Protein AF-K0EYT6-F1 (afdb_monomer_lite)

pLDDT: mean 74.35, std 19.97, range [34.28, 97.38]

Organism: Nocardia brasiliensis (strain ATCC 700358 / HUJEG-1) (NCBI:txid1133849)

Structure (mmCIF, N/CA/C/O backbone):
data_AF-K0EYT6-F1
#
_entry.id   AF-K0EYT6-F1
#
loop_
_atom_site.group_PDB
_atom_site.id
_atom_site.type_symbol
_atom_site.label_atom_id
_atom_site.label_alt_id
_atom_site.label_comp_id
_atom_site.label_asym_id
_atom_site.label_entity_id
_atom_site.label_seq_id
_atom_site.pdbx_PDB_ins_code
_atom_site.Cartn_x
_atom_site.Cartn_y
_atom_site.Cartn_z
_atom_site.occupancy
_atom_site.B_iso_or_equiv
_atom_site.auth_seq_id
_atom_site.auth_comp_id
_atom_site.auth_asym_id
_ato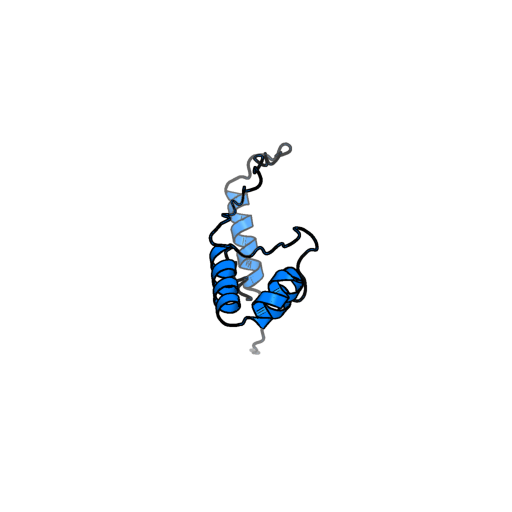m_site.auth_atom_id
_atom_site.pdbx_PDB_model_num
ATOM 1 N N . MET A 1 1 ? -7.384 -17.387 22.671 1.00 36.06 1 MET A N 1
ATOM 2 C CA . MET A 1 1 ? -7.195 -17.505 21.213 1.00 36.06 1 MET A CA 1
ATOM 3 C C . MET A 1 1 ? -6.643 -16.206 20.668 1.00 36.06 1 MET A C 1
ATOM 5 O O . MET A 1 1 ? -7.038 -15.146 21.134 1.00 36.06 1 MET A O 1
ATOM 9 N N . THR A 1 2 ? -5.718 -16.321 19.720 1.00 38.28 2 THR A N 1
ATOM 10 C CA . THR A 1 2 ? -5.216 -15.267 18.835 1.00 38.28 2 THR A CA 1
ATOM 11 C C . THR A 1 2 ? -6.348 -14.335 18.419 1.00 38.28 2 THR A C 1
ATOM 13 O O . THR A 1 2 ? -7.258 -14.740 17.698 1.00 38.28 2 THR A O 1
ATOM 16 N N . HIS A 1 3 ? -6.304 -13.081 18.871 1.00 42.31 3 HIS A N 1
ATOM 17 C CA . HIS A 1 3 ? -7.039 -12.036 18.181 1.00 42.31 3 HIS A CA 1
ATOM 18 C C . HIS A 1 3 ? -6.397 -11.949 16.801 1.00 42.31 3 HIS A C 1
ATOM 20 O O . HIS A 1 3 ? -5.293 -11.430 16.655 1.00 42.31 3 HIS A O 1
ATOM 26 N N . SER A 1 4 ? -7.059 -12.498 15.785 1.00 43.25 4 SER A N 1
ATOM 27 C CA . SER A 1 4 ? -6.894 -11.989 14.432 1.00 43.25 4 SER A CA 1
ATOM 28 C C . SER A 1 4 ? -7.354 -10.538 14.498 1.00 43.25 4 SER A C 1
ATOM 30 O O . SER A 1 4 ? -8.526 -10.249 14.278 1.00 43.25 4 SER A O 1
ATOM 32 N N . THR A 1 5 ? -6.472 -9.638 14.940 1.00 52.72 5 THR A N 1
ATOM 33 C CA . THR A 1 5 ? -6.712 -8.205 14.883 1.00 52.72 5 THR A CA 1
ATOM 34 C C . THR A 1 5 ? -6.874 -7.917 13.408 1.00 52.72 5 THR A C 1
ATOM 36 O O . THR A 1 5 ? -5.911 -7.929 12.643 1.00 52.72 5 THR A O 1
ATOM 39 N N . VAL A 1 6 ? -8.129 -7.792 12.987 1.00 50.72 6 VAL A N 1
ATOM 40 C CA . VAL A 1 6 ? -8.479 -7.329 11.657 1.00 50.72 6 VAL A CA 1
ATOM 41 C C . VAL A 1 6 ? -8.026 -5.879 11.633 1.00 50.72 6 VAL A C 1
ATOM 43 O O . VAL A 1 6 ? -8.786 -4.991 12.004 1.00 50.72 6 VAL A O 1
ATOM 46 N N . PHE A 1 7 ? -6.766 -5.641 11.274 1.00 62.25 7 PHE A N 1
ATOM 47 C CA . PHE A 1 7 ? -6.306 -4.296 10.983 1.00 62.25 7 PHE A CA 1
ATOM 48 C C . PHE A 1 7 ? -7.138 -3.814 9.805 1.00 62.25 7 PHE A C 1
ATOM 50 O O . PHE A 1 7 ? -7.059 -4.361 8.699 1.00 62.25 7 PHE A O 1
ATOM 57 N N . ASN A 1 8 ? -8.005 -2.836 10.053 1.00 80.69 8 ASN A N 1
ATOM 58 C CA . ASN A 1 8 ? -8.678 -2.181 8.950 1.00 80.69 8 ASN A CA 1
ATOM 59 C C . ASN A 1 8 ? -7.627 -1.392 8.147 1.00 80.69 8 ASN A C 1
ATOM 61 O O . ASN A 1 8 ? -6.572 -1.012 8.661 1.00 80.69 8 ASN A O 1
ATOM 65 N N . ARG A 1 9 ? -7.895 -1.176 6.853 1.00 83.12 9 ARG A N 1
ATOM 66 C CA . ARG A 1 9 ? -6.967 -0.461 5.961 1.00 83.12 9 ARG A CA 1
ATOM 67 C C . ARG A 1 9 ? -6.537 0.890 6.553 1.00 83.12 9 ARG A C 1
ATOM 69 O O . ARG A 1 9 ? -5.365 1.230 6.466 1.00 83.12 9 ARG A O 1
ATOM 76 N N . THR A 1 10 ? -7.469 1.616 7.167 1.00 88.56 10 THR A N 1
ATOM 77 C CA . THR A 1 10 ? -7.244 2.954 7.724 1.00 88.56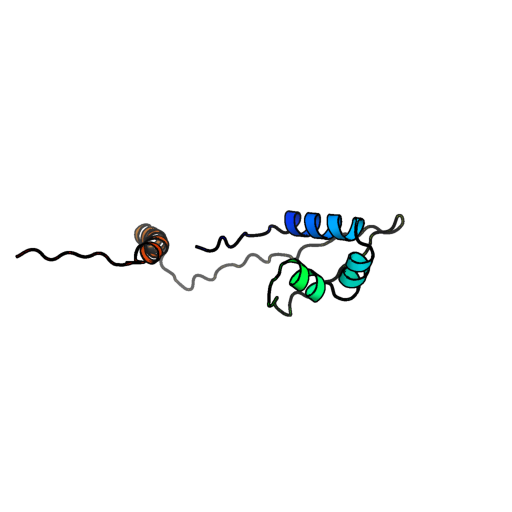 10 THR A CA 1
ATOM 78 C C . THR A 1 10 ? -6.195 2.959 8.838 1.00 88.56 10 THR A C 1
ATOM 80 O O . THR A 1 10 ? -5.273 3.766 8.802 1.00 88.56 10 THR A O 1
ATOM 83 N N . GLU A 1 11 ? -6.298 2.051 9.809 1.00 86.88 11 GLU A N 1
ATOM 84 C CA . GLU A 1 11 ? -5.354 1.933 10.931 1.00 86.88 11 GLU A CA 1
ATOM 85 C C . GLU A 1 11 ? -3.948 1.552 10.460 1.00 86.88 11 GLU A C 1
ATOM 87 O O . GLU A 1 11 ? -2.950 2.094 10.950 1.00 86.88 11 GLU A O 1
ATOM 92 N N . LEU A 1 12 ? -3.869 0.640 9.484 1.00 85.88 12 LEU A N 1
ATOM 93 C CA . LEU A 1 12 ? -2.604 0.245 8.872 1.00 85.88 12 LEU A CA 1
ATOM 94 C C . LEU A 1 12 ? -1.947 1.438 8.165 1.00 85.88 12 LEU A C 1
ATOM 96 O O . LEU A 1 12 ? -0.781 1.735 8.417 1.00 85.88 12 LEU A O 1
ATOM 100 N N . GLU A 1 13 ? -2.697 2.143 7.314 1.00 90.44 13 GLU A N 1
ATOM 101 C CA . GLU A 1 13 ? -2.204 3.316 6.584 1.00 90.44 13 GLU A CA 1
ATOM 102 C C . GLU A 1 13 ? -1.719 4.408 7.544 1.00 90.44 13 GLU A C 1
ATOM 104 O O . GLU A 1 13 ? -0.600 4.896 7.399 1.00 90.44 13 GLU A O 1
ATOM 109 N N . GLN A 1 14 ? -2.507 4.744 8.568 1.00 92.06 14 GLN A N 1
ATOM 110 C CA . GLN A 1 14 ? -2.142 5.762 9.558 1.00 92.06 14 GLN A CA 1
ATOM 111 C C . GLN A 1 14 ? -0.835 5.431 10.280 1.00 92.06 14 GLN A C 1
ATOM 113 O O . GLN A 1 14 ? 0.027 6.299 10.427 1.00 92.06 14 GLN A O 1
ATOM 118 N N . THR A 1 15 ? -0.672 4.178 10.707 1.00 90.06 15 THR A N 1
ATOM 119 C CA . THR A 1 15 ? 0.522 3.733 11.435 1.00 90.06 15 THR A CA 1
ATOM 120 C C . THR A 1 15 ? 1.769 3.810 10.555 1.00 90.06 15 THR A C 1
ATOM 122 O O . THR A 1 15 ? 2.787 4.379 10.960 1.00 90.06 15 THR A O 1
ATOM 125 N N . ILE A 1 16 ? 1.678 3.298 9.325 1.00 92.81 16 ILE A N 1
ATOM 126 C CA . ILE A 1 16 ? 2.789 3.291 8.368 1.00 92.81 16 ILE A CA 1
ATOM 127 C C . ILE A 1 16 ? 3.168 4.719 7.948 1.00 92.81 16 ILE A C 1
ATOM 129 O O . ILE A 1 16 ? 4.354 5.055 7.931 1.00 92.81 16 ILE A O 1
ATOM 133 N N . ILE A 1 17 ? 2.185 5.585 7.673 1.00 94.62 17 ILE A N 1
ATOM 134 C CA . ILE A 1 17 ? 2.423 6.988 7.300 1.00 94.62 17 ILE A CA 1
ATOM 135 C C . ILE A 1 17 ? 3.072 7.754 8.456 1.00 94.62 17 ILE A C 1
ATOM 137 O O . ILE A 1 17 ? 4.083 8.425 8.251 1.00 94.62 17 ILE A O 1
ATOM 141 N N . ALA A 1 18 ? 2.544 7.631 9.678 1.00 94.38 18 ALA A N 1
ATOM 142 C CA . ALA A 1 18 ? 3.090 8.327 10.843 1.00 94.38 18 ALA A CA 1
ATOM 143 C C . ALA A 1 18 ? 4.555 7.949 11.110 1.00 94.38 18 ALA A C 1
ATOM 145 O O . ALA A 1 18 ? 5.353 8.799 11.512 1.00 94.38 18 ALA A O 1
ATOM 146 N N . ARG A 1 19 ? 4.929 6.686 10.864 1.00 94.38 19 ARG A N 1
ATOM 147 C CA . ARG A 1 19 ? 6.323 6.246 10.947 1.00 94.38 19 ARG A CA 1
ATOM 148 C C . ARG A 1 19 ? 7.171 6.814 9.810 1.00 94.38 19 ARG A C 1
ATOM 150 O O . ARG A 1 19 ? 8.217 7.392 10.089 1.00 94.38 19 ARG A O 1
ATOM 157 N N . ALA A 1 20 ? 6.716 6.719 8.561 1.00 96.12 20 ALA A N 1
ATOM 158 C CA . ALA A 1 20 ? 7.435 7.250 7.399 1.00 96.12 20 ALA A CA 1
ATOM 159 C C . ALA A 1 20 ? 7.677 8.769 7.468 1.00 96.12 20 ALA A C 1
ATOM 161 O O . ALA A 1 20 ? 8.667 9.262 6.934 1.00 96.12 20 ALA A O 1
ATOM 162 N N . GLN A 1 21 ? 6.815 9.517 8.160 1.00 95.25 21 GLN A N 1
ATOM 163 C CA . GLN A 1 21 ? 7.019 10.946 8.413 1.00 95.25 21 GLN A CA 1
ATOM 164 C C . GLN A 1 21 ? 8.125 11.240 9.440 1.00 95.25 21 GLN A C 1
ATOM 166 O O . GLN A 1 21 ? 8.731 12.307 9.389 1.00 95.25 21 GLN A O 1
ATOM 171 N N . ARG A 1 22 ? 8.382 10.327 10.384 1.00 96.81 22 ARG A N 1
ATOM 172 C CA . ARG A 1 22 ? 9.375 10.502 11.463 1.00 96.81 22 ARG A CA 1
ATOM 173 C C . ARG A 1 22 ? 10.722 9.856 11.146 1.00 96.81 22 ARG A C 1
ATOM 175 O O . ARG A 1 22 ? 11.737 10.286 11.682 1.00 96.81 22 ARG A O 1
ATOM 182 N N . ASP A 1 23 ? 10.719 8.825 10.308 1.00 97.12 23 ASP A N 1
ATOM 183 C CA . ASP A 1 23 ? 11.883 8.017 9.952 1.00 97.12 23 ASP A CA 1
ATOM 184 C C . ASP A 1 23 ? 12.066 8.012 8.426 1.00 97.12 23 ASP A C 1
ATOM 186 O O . ASP A 1 23 ? 11.404 7.279 7.684 1.00 97.12 23 ASP A O 1
ATOM 190 N N . THR A 1 24 ? 12.987 8.857 7.957 1.00 96.81 24 THR A N 1
ATOM 191 C CA . THR A 1 24 ? 13.309 9.004 6.532 1.00 96.81 24 THR A CA 1
ATOM 192 C C . THR A 1 24 ? 13.886 7.723 5.931 1.00 96.81 24 THR A C 1
ATOM 194 O O . THR A 1 24 ? 13.606 7.424 4.770 1.00 96.81 24 THR A O 1
ATOM 197 N N . GLU A 1 25 ? 14.657 6.940 6.690 1.00 97.06 25 GLU A N 1
ATOM 198 C CA . GLU A 1 25 ? 15.212 5.680 6.187 1.00 97.06 25 GLU A CA 1
ATOM 199 C C . GLU A 1 25 ? 14.113 4.632 6.017 1.00 97.06 25 GLU A C 1
ATOM 201 O O . GLU A 1 25 ? 14.079 3.911 5.018 1.00 97.06 25 GLU A O 1
ATOM 206 N N . PHE A 1 26 ? 13.175 4.569 6.965 1.00 97.06 26 PHE A N 1
ATOM 207 C CA . PHE A 1 26 ? 11.977 3.751 6.819 1.00 97.06 26 PHE A CA 1
ATOM 208 C C . PHE A 1 26 ? 11.160 4.183 5.603 1.00 97.06 26 PHE A C 1
ATOM 210 O O . PHE A 1 26 ? 10.764 3.320 4.827 1.00 97.06 26 PHE A O 1
ATOM 217 N N . LYS A 1 27 ? 10.964 5.490 5.378 1.00 97.12 27 LYS A N 1
ATOM 218 C CA . LYS A 1 27 ? 10.275 5.998 4.181 1.00 97.12 27 LYS A CA 1
ATOM 219 C C . LYS A 1 27 ? 10.951 5.536 2.887 1.00 97.12 27 LYS A C 1
ATOM 221 O O . LYS A 1 27 ? 10.274 5.054 1.983 1.00 97.12 27 LYS A O 1
ATOM 226 N N . GLN A 1 28 ? 12.277 5.637 2.806 1.00 97.38 28 GLN A N 1
ATOM 227 C CA . GLN A 1 28 ? 13.038 5.188 1.636 1.00 97.38 28 GLN A CA 1
ATOM 228 C C . GLN A 1 28 ? 12.891 3.679 1.400 1.00 97.38 28 GLN A C 1
ATOM 230 O O . GLN A 1 28 ? 12.623 3.266 0.271 1.00 97.38 28 GLN A O 1
ATOM 235 N N . ARG A 1 29 ? 13.000 2.857 2.456 1.00 96.81 29 ARG A N 1
ATOM 236 C CA . ARG A 1 29 ? 12.770 1.404 2.364 1.00 96.81 29 ARG A CA 1
ATOM 237 C C . ARG A 1 29 ? 11.338 1.079 1.950 1.00 96.81 29 ARG A C 1
ATOM 239 O O . ARG A 1 29 ? 11.144 0.249 1.071 1.00 96.81 29 ARG A O 1
ATOM 246 N N . LEU A 1 30 ? 10.356 1.779 2.515 1.00 96.81 30 LEU A N 1
ATOM 247 C CA . LEU A 1 30 ? 8.939 1.594 2.215 1.00 96.81 30 LEU A CA 1
ATOM 248 C C . LEU A 1 30 ? 8.612 1.906 0.749 1.00 96.81 30 LEU A C 1
ATOM 250 O O . LEU A 1 30 ? 7.787 1.223 0.156 1.00 96.81 30 LEU A O 1
ATOM 254 N N . ILE A 1 31 ? 9.248 2.918 0.156 1.00 96.75 31 ILE A N 1
ATOM 255 C CA . ILE A 1 31 ? 9.078 3.240 -1.268 1.00 96.75 31 ILE A CA 1
ATOM 256 C C . ILE A 1 31 ? 9.764 2.189 -2.156 1.00 96.75 31 ILE A C 1
ATOM 258 O O . ILE A 1 31 ? 9.207 1.809 -3.186 1.00 96.75 31 ILE A O 1
ATOM 262 N N . ALA A 1 32 ? 10.953 1.717 -1.768 1.00 96.31 32 ALA A N 1
ATOM 263 C CA . ALA A 1 32 ? 11.737 0.758 -2.549 1.00 96.31 32 ALA A CA 1
ATOM 264 C C . ALA A 1 32 ? 11.166 -0.673 -2.514 1.00 96.31 32 ALA A C 1
ATOM 266 O O . ALA A 1 32 ? 11.102 -1.336 -3.547 1.00 96.31 32 ALA A O 1
ATOM 267 N N . ASP A 1 33 ? 10.742 -1.133 -1.337 1.00 94.75 33 ASP A N 1
ATOM 268 C CA . ASP A 1 33 ? 10.133 -2.442 -1.100 1.00 94.75 33 ASP A CA 1
ATOM 269 C C . ASP A 1 33 ? 8.962 -2.307 -0.108 1.00 94.75 33 ASP A C 1
ATOM 271 O O . ASP A 1 33 ? 9.123 -2.528 1.101 1.00 94.75 33 ASP A O 1
ATOM 275 N N . PRO A 1 34 ? 7.766 -1.928 -0.598 1.00 94.38 34 PRO A N 1
ATOM 276 C CA . PRO A 1 34 ? 6.598 -1.736 0.251 1.00 94.38 34 PRO A CA 1
ATOM 277 C C . PRO A 1 34 ? 6.217 -2.982 1.047 1.00 94.38 34 PRO A C 1
ATOM 279 O O . PRO A 1 34 ? 5.923 -2.900 2.238 1.00 94.38 34 PRO A O 1
ATOM 282 N N . GLN A 1 35 ? 6.216 -4.141 0.387 1.00 90.75 35 GLN A N 1
ATOM 283 C CA . GLN A 1 35 ? 5.734 -5.382 0.978 1.00 90.75 35 GLN A CA 1
ATOM 284 C C . GLN A 1 35 ? 6.723 -5.908 2.017 1.00 90.75 35 GLN A C 1
ATOM 286 O O . GLN A 1 35 ? 6.310 -6.180 3.142 1.00 90.75 35 GLN A O 1
ATOM 291 N N . GLY A 1 36 ? 8.016 -5.997 1.689 1.00 92.56 36 GLY A N 1
ATOM 292 C CA . GLY A 1 36 ? 9.029 -6.442 2.647 1.00 92.56 36 GLY A CA 1
ATOM 293 C C . GLY A 1 36 ? 9.160 -5.493 3.836 1.00 92.56 36 GLY A C 1
ATOM 294 O O . GLY A 1 36 ? 9.277 -5.942 4.976 1.00 92.56 36 GLY A O 1
ATOM 295 N N . THR A 1 37 ? 9.041 -4.180 3.614 1.00 93.56 37 THR A N 1
ATOM 296 C CA . THR A 1 37 ? 9.067 -3.200 4.709 1.00 93.56 37 THR A CA 1
ATOM 297 C C . THR A 1 37 ? 7.879 -3.372 5.657 1.00 93.56 37 THR A C 1
ATOM 299 O O . THR A 1 37 ? 8.075 -3.390 6.870 1.00 93.56 37 THR A O 1
ATOM 302 N N . VAL A 1 38 ? 6.661 -3.554 5.135 1.00 90.00 38 VAL A N 1
ATOM 303 C CA . VAL A 1 38 ? 5.461 -3.770 5.964 1.00 90.00 38 VAL A CA 1
ATOM 304 C C . VAL A 1 38 ? 5.499 -5.123 6.684 1.00 90.00 38 VAL A C 1
ATOM 306 O O . VAL A 1 38 ? 5.110 -5.197 7.847 1.00 90.00 38 VAL A O 1
ATOM 309 N N . LEU A 1 39 ? 5.996 -6.184 6.040 1.00 89.56 39 LEU A N 1
ATOM 310 C CA . LEU A 1 39 ? 6.185 -7.496 6.676 1.00 89.56 39 LEU A CA 1
ATOM 311 C C . LEU A 1 39 ? 7.113 -7.409 7.889 1.00 89.56 39 LEU A C 1
ATOM 313 O O . LEU A 1 39 ? 6.753 -7.871 8.973 1.00 89.56 39 LEU A O 1
ATOM 317 N N . ASN A 1 40 ? 8.272 -6.766 7.711 1.00 88.81 40 ASN A N 1
ATOM 318 C CA . ASN A 1 40 ? 9.236 -6.534 8.785 1.00 88.81 40 ASN A CA 1
ATOM 319 C C . ASN A 1 40 ? 8.633 -5.690 9.915 1.00 88.81 40 ASN A C 1
ATOM 321 O O . ASN A 1 40 ? 8.880 -5.972 11.083 1.00 88.81 40 ASN A O 1
ATOM 325 N N . GLU A 1 41 ? 7.825 -4.685 9.570 1.00 84.19 41 GLU A N 1
ATOM 326 C CA . GLU A 1 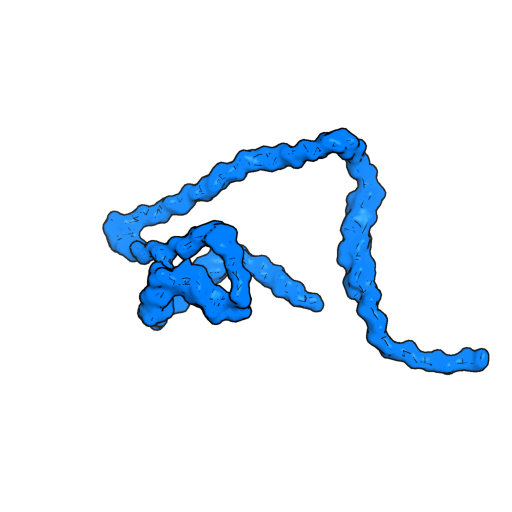41 ? 7.181 -3.801 10.542 1.00 84.19 41 GLU A CA 1
ATOM 327 C C . GLU A 1 41 ? 6.137 -4.515 11.400 1.00 84.19 41 GLU A C 1
ATOM 329 O O . GLU A 1 41 ? 6.089 -4.338 12.615 1.00 84.19 41 GLU A O 1
ATOM 334 N N . LEU A 1 42 ? 5.291 -5.326 10.766 1.00 82.56 42 LEU A N 1
ATOM 335 C CA . LEU A 1 42 ? 4.203 -6.028 11.440 1.00 82.56 42 LEU A CA 1
ATOM 336 C C . LEU A 1 42 ? 4.657 -7.345 12.087 1.00 82.56 42 LEU A C 1
ATOM 338 O O . LEU A 1 42 ? 3.861 -7.992 12.766 1.00 82.56 42 LEU A O 1
ATOM 342 N N . GLY A 1 43 ? 5.903 -7.776 11.858 1.00 82.19 43 GLY A N 1
ATOM 343 C CA . GLY A 1 43 ? 6.398 -9.086 12.290 1.00 82.19 43 GLY A CA 1
ATOM 344 C C . GLY A 1 43 ? 5.657 -10.254 11.627 1.00 82.19 43 GLY A C 1
ATOM 345 O O . GLY A 1 43 ? 5.551 -11.334 12.209 1.00 82.19 43 GLY A O 1
ATOM 346 N N . ILE A 1 44 ? 5.103 -10.039 10.430 1.00 81.44 44 ILE A N 1
ATOM 347 C CA . ILE A 1 44 ? 4.359 -11.054 9.678 1.00 81.44 44 ILE A CA 1
ATOM 348 C C . ILE A 1 44 ? 5.339 -11.787 8.760 1.00 81.44 44 ILE A C 1
ATOM 350 O O . ILE A 1 44 ? 6.136 -11.162 8.068 1.00 81.44 44 ILE A O 1
ATOM 354 N N . ALA A 1 45 ? 5.273 -13.119 8.737 1.00 79.12 45 ALA A N 1
ATOM 355 C CA . ALA A 1 45 ? 6.225 -13.939 7.986 1.00 79.12 45 ALA A CA 1
ATOM 356 C C . ALA A 1 45 ? 5.994 -13.916 6.466 1.00 79.12 45 ALA A C 1
ATOM 358 O O . ALA A 1 45 ? 6.947 -13.990 5.696 1.00 79.12 45 ALA A O 1
ATOM 359 N N . GLN A 1 46 ? 4.736 -13.846 6.024 1.00 79.25 46 GLN A N 1
ATOM 360 C CA . GLN A 1 46 ? 4.400 -13.902 4.606 1.00 79.25 46 GLN A CA 1
ATOM 361 C C . GLN A 1 46 ? 3.106 -13.143 4.311 1.00 79.25 46 GLN A C 1
ATOM 363 O O . GLN A 1 46 ? 2.112 -13.263 5.026 1.00 79.25 46 GLN A O 1
ATOM 368 N N . LEU A 1 47 ? 3.125 -12.391 3.216 1.00 77.06 47 LEU A N 1
ATOM 369 C CA . LEU A 1 47 ? 1.951 -11.843 2.548 1.00 77.06 47 LEU A CA 1
ATOM 370 C C . LEU A 1 47 ? 1.869 -12.509 1.171 1.00 77.06 47 LEU A C 1
ATOM 372 O O . LEU A 1 47 ? 2.910 -12.877 0.624 1.00 77.06 47 LEU A O 1
ATOM 376 N N . PRO A 1 48 ? 0.668 -12.687 0.604 1.00 78.62 48 PRO A N 1
ATOM 377 C CA . PRO A 1 48 ? 0.544 -13.228 -0.741 1.00 78.62 48 PRO A CA 1
ATOM 378 C C . PRO A 1 48 ? 1.261 -12.322 -1.756 1.00 78.62 48 PRO A C 1
ATOM 380 O O . PRO A 1 48 ? 1.249 -11.100 -1.615 1.00 78.62 48 PRO A O 1
ATOM 383 N N . ASP A 1 49 ? 1.835 -12.911 -2.809 1.00 79.19 49 ASP A N 1
ATOM 384 C CA . ASP A 1 49 ? 2.513 -12.167 -3.893 1.00 79.19 49 ASP A CA 1
ATOM 385 C C . ASP A 1 49 ? 1.555 -11.240 -4.672 1.00 79.19 49 ASP A C 1
ATOM 387 O O . ASP A 1 49 ? 1.967 -10.340 -5.408 1.00 79.19 49 ASP A O 1
ATOM 391 N N . SER A 1 50 ? 0.247 -11.469 -4.521 1.00 77.31 50 SER A N 1
ATOM 392 C CA . SER A 1 50 ? -0.831 -10.653 -5.067 1.00 77.31 50 SER A CA 1
ATOM 393 C C . SER A 1 50 ? -1.850 -10.326 -3.965 1.00 77.31 50 SER A C 1
ATOM 395 O O . SER A 1 50 ? -2.252 -11.235 -3.236 1.00 77.31 50 SER A O 1
ATOM 397 N N . PRO A 1 51 ? -2.324 -9.070 -3.845 1.00 80.94 51 PRO A N 1
ATOM 398 C CA . PRO A 1 51 ? -2.037 -7.931 -4.720 1.00 80.94 51 PRO A CA 1
ATOM 399 C C . PRO A 1 51 ? -0.617 -7.383 -4.532 1.00 80.94 51 PRO A C 1
ATOM 401 O O . PRO A 1 51 ? -0.092 -7.388 -3.426 1.00 80.94 51 PRO A O 1
ATOM 404 N N . ARG A 1 52 ? -0.017 -6.856 -5.610 1.00 85.75 52 ARG A N 1
ATOM 405 C CA . ARG A 1 52 ? 1.255 -6.119 -5.523 1.00 85.75 52 ARG A CA 1
ATOM 406 C C . ARG A 1 52 ? 1.058 -4.803 -4.781 1.00 85.75 52 ARG A C 1
ATOM 408 O O . ARG A 1 52 ? 0.091 -4.083 -5.034 1.00 85.75 52 ARG A O 1
ATOM 415 N N . TRP A 1 53 ? 2.016 -4.471 -3.927 1.00 89.31 53 TRP A N 1
ATOM 416 C CA . TRP A 1 53 ? 2.001 -3.257 -3.121 1.00 89.31 53 TRP A CA 1
ATOM 417 C C . TRP A 1 53 ? 2.787 -2.158 -3.831 1.00 89.31 53 TRP A C 1
ATOM 419 O O . TRP A 1 53 ? 3.873 -2.397 -4.355 1.00 89.31 53 TRP A O 1
ATOM 429 N N . ARG A 1 54 ? 2.236 -0.945 -3.859 1.00 92.38 54 ARG A N 1
ATOM 430 C CA . ARG A 1 54 ? 2.905 0.238 -4.402 1.00 92.38 54 ARG A CA 1
ATOM 431 C C . ARG A 1 54 ? 2.687 1.401 -3.453 1.00 92.38 54 ARG A C 1
ATOM 433 O O . ARG A 1 54 ? 1.555 1.665 -3.061 1.00 92.38 54 ARG A O 1
ATOM 440 N N . VAL A 1 55 ? 3.772 2.091 -3.131 1.00 95.00 55 VAL A N 1
ATOM 441 C CA . VAL A 1 55 ? 3.772 3.305 -2.316 1.00 95.00 55 VAL A CA 1
ATOM 442 C C . VAL A 1 55 ? 4.214 4.456 -3.206 1.00 95.00 55 VAL A C 1
ATOM 444 O O . VAL A 1 55 ? 5.134 4.313 -4.010 1.00 95.00 55 VAL A O 1
ATOM 447 N N . VAL A 1 56 ? 3.508 5.574 -3.105 1.00 94.62 56 VAL A N 1
ATOM 448 C CA . VAL A 1 56 ? 3.825 6.821 -3.800 1.00 94.62 56 VAL A CA 1
ATOM 449 C C . VAL A 1 56 ? 3.867 7.935 -2.766 1.00 94.62 56 VAL A C 1
ATOM 451 O O . VAL A 1 56 ? 3.070 7.937 -1.831 1.00 94.62 56 VAL A O 1
ATOM 454 N N . GLU A 1 57 ? 4.816 8.850 -2.920 1.00 94.12 57 GLU A N 1
ATOM 455 C CA . GLU A 1 57 ? 4.873 10.069 -2.120 1.00 94.12 57 GLU A CA 1
ATOM 456 C C . GLU A 1 57 ? 4.084 11.161 -2.846 1.00 94.12 57 GLU A C 1
ATOM 458 O O . GLU A 1 57 ? 4.250 11.371 -4.052 1.00 94.12 57 GLU A O 1
ATOM 463 N N . GLU A 1 58 ? 3.181 11.805 -2.114 1.00 93.31 58 GLU A N 1
ATOM 464 C CA . GLU A 1 58 ? 2.436 12.964 -2.593 1.00 93.31 58 GLU A CA 1
ATOM 465 C C . GLU A 1 58 ? 3.337 14.203 -2.572 1.00 93.31 58 GLU A C 1
ATOM 467 O O . GLU A 1 58 ? 4.117 14.391 -1.637 1.00 93.31 58 GLU A O 1
ATOM 472 N N . SER A 1 59 ? 3.240 15.037 -3.606 1.00 92.88 59 SER A N 1
ATOM 473 C CA . SER A 1 59 ? 3.913 16.337 -3.682 1.00 92.88 59 SER A CA 1
ATOM 474 C C . SER A 1 59 ? 2.876 17.457 -3.731 1.00 92.88 59 SER A C 1
ATOM 476 O O . SER A 1 59 ? 1.699 17.206 -3.972 1.00 92.88 59 SER A O 1
ATOM 478 N N . GLU A 1 60 ? 3.309 18.710 -3.575 1.00 95.81 60 GLU A N 1
ATOM 479 C CA . GLU A 1 60 ? 2.419 19.882 -3.674 1.00 95.81 60 GLU A CA 1
ATOM 480 C C . GLU A 1 60 ? 1.741 20.027 -5.052 1.00 95.81 60 GLU A C 1
ATOM 482 O O . GLU A 1 60 ? 0.773 20.770 -5.199 1.00 95.81 60 GLU A O 1
ATOM 487 N N . GLU A 1 61 ? 2.234 19.314 -6.065 1.00 96.06 61 GLU A N 1
ATOM 488 C CA . GLU A 1 61 ? 1.788 19.428 -7.454 1.00 96.06 61 GLU A CA 1
ATOM 489 C C . GLU A 1 61 ? 0.871 18.278 -7.898 1.00 96.06 61 GLU A C 1
ATOM 491 O O . GLU A 1 61 ? 0.165 18.408 -8.900 1.00 96.06 61 GLU A O 1
ATOM 496 N N . VAL A 1 62 ? 0.890 17.136 -7.199 1.00 95.31 62 VAL A N 1
ATOM 497 C CA . VAL A 1 62 ? 0.259 15.896 -7.675 1.00 95.31 62 VAL A CA 1
ATOM 498 C C . VAL A 1 62 ? -0.580 15.252 -6.581 1.00 95.31 62 VAL A C 1
ATOM 500 O O . VAL A 1 62 ? -0.049 14.794 -5.578 1.00 95.31 62 VAL A O 1
ATOM 503 N N . LEU A 1 63 ? -1.882 15.121 -6.846 1.00 95.19 63 LEU A N 1
ATOM 504 C CA . LEU A 1 63 ? -2.829 14.373 -6.018 1.00 95.19 63 LEU A CA 1
ATOM 505 C C . LEU A 1 63 ? -3.091 12.982 -6.607 1.00 95.19 63 LEU A C 1
ATOM 507 O O . LEU A 1 63 ? -3.266 12.831 -7.820 1.00 95.19 63 LEU A O 1
ATOM 511 N N . TYR A 1 64 ? -3.198 11.968 -5.746 1.00 94.25 64 TYR A N 1
ATOM 512 C CA . TYR A 1 64 ? -3.491 10.592 -6.153 1.00 94.25 64 TYR A CA 1
ATOM 513 C C . TYR A 1 64 ? -4.912 10.176 -5.765 1.00 94.25 64 TYR A C 1
ATOM 515 O O . TYR A 1 64 ? -5.315 10.265 -4.609 1.00 94.25 64 TYR A O 1
ATOM 523 N N . LEU A 1 65 ? -5.665 9.644 -6.730 1.00 93.31 65 LEU A N 1
ATOM 524 C CA . LEU A 1 65 ? -6.969 9.027 -6.489 1.00 93.31 65 LEU A CA 1
ATOM 525 C C . LEU A 1 65 ? -6.855 7.505 -6.596 1.00 93.31 65 LEU A C 1
ATOM 527 O O . LEU A 1 65 ? -6.454 6.973 -7.632 1.00 93.31 65 LEU A O 1
ATOM 531 N N . VAL A 1 66 ? -7.250 6.792 -5.539 1.00 92.25 66 VAL A N 1
ATOM 532 C CA . VAL A 1 66 ? -7.359 5.328 -5.551 1.00 92.25 66 VAL A CA 1
ATOM 533 C C . VAL A 1 66 ? -8.775 4.948 -5.963 1.00 92.25 66 VAL A C 1
ATOM 535 O O . VAL A 1 66 ? -9.720 5.139 -5.203 1.00 92.25 66 VAL A O 1
ATOM 538 N N . LEU A 1 67 ? -8.923 4.384 -7.161 1.00 91.75 67 LEU A N 1
ATOM 539 C CA . LEU A 1 67 ? -10.196 3.839 -7.629 1.00 91.75 67 LEU A CA 1
ATOM 540 C C . LEU A 1 67 ? -10.340 2.386 -7.146 1.00 91.75 67 LEU A C 1
ATOM 542 O O . LEU A 1 67 ? -9.538 1.538 -7.548 1.00 91.75 67 LEU A O 1
ATOM 546 N N . PRO A 1 68 ? -11.328 2.063 -6.290 1.00 88.00 68 PRO A N 1
ATOM 547 C CA . PRO A 1 68 ? -11.544 0.693 -5.845 1.00 88.00 68 PRO A CA 1
ATOM 548 C C . PRO A 1 68 ? -11.921 -0.220 -7.013 1.00 88.00 68 PRO A C 1
ATOM 550 O O . PRO A 1 68 ? -12.586 0.207 -7.960 1.00 88.00 68 PRO A O 1
ATOM 553 N N . LEU A 1 69 ? -11.566 -1.504 -6.909 1.00 84.25 69 LEU A N 1
ATOM 554 C CA . LEU A 1 69 ? -12.100 -2.516 -7.816 1.00 84.25 69 LEU A CA 1
ATOM 555 C C . LEU A 1 69 ? -13.628 -2.470 -7.770 1.00 84.25 69 LEU A C 1
ATOM 557 O O . LEU A 1 69 ? -14.229 -2.395 -6.690 1.00 84.25 69 LEU A O 1
ATOM 561 N N . ARG A 1 70 ? -14.262 -2.551 -8.943 1.00 85.44 70 ARG A N 1
ATOM 562 C CA . ARG A 1 70 ? -15.687 -2.856 -8.983 1.00 85.44 70 ARG A CA 1
ATOM 563 C C . ARG A 1 70 ? -15.851 -4.215 -8.324 1.00 85.44 70 ARG A C 1
ATOM 565 O O . ARG A 1 70 ? -15.231 -5.186 -8.730 1.00 85.44 70 ARG A O 1
ATOM 572 N N . ARG A 1 71 ? -16.653 -4.270 -7.266 1.00 76.38 71 ARG A N 1
ATOM 573 C CA . ARG A 1 71 ? -17.170 -5.549 -6.799 1.00 76.38 71 ARG A CA 1
ATOM 574 C C . ARG A 1 71 ? -18.288 -5.883 -7.770 1.00 76.38 71 ARG A C 1
ATOM 576 O O . ARG A 1 71 ? -19.406 -5.404 -7.577 1.00 76.38 71 ARG A O 1
ATOM 583 N N . GLU A 1 72 ? -18.017 -6.627 -8.841 1.00 75.50 72 GLU A N 1
ATOM 584 C CA . GLU A 1 72 ? -19.118 -7.339 -9.481 1.00 75.50 72 GLU A CA 1
ATOM 585 C C . GLU A 1 72 ? -19.780 -8.143 -8.362 1.00 75.50 72 GLU A C 1
ATOM 587 O O . GLU A 1 72 ? -19.102 -8.861 -7.624 1.00 75.50 72 GLU A O 1
ATOM 592 N N . ARG A 1 73 ? -21.080 -7.924 -8.134 1.00 61.00 73 ARG A N 1
ATOM 593 C CA . ARG A 1 73 ? -21.820 -8.675 -7.120 1.00 61.00 73 ARG A CA 1
ATOM 594 C C . ARG A 1 73 ? -21.515 -10.152 -7.346 1.00 61.00 73 ARG A C 1
ATOM 596 O O . ARG A 1 73 ? -21.928 -10.688 -8.373 1.00 61.00 73 ARG A O 1
ATOM 603 N N . ILE A 1 74 ? -20.827 -10.792 -6.401 1.00 63.81 74 ILE A N 1
ATOM 604 C CA . ILE A 1 74 ? -20.771 -12.248 -6.356 1.00 63.81 74 ILE A CA 1
ATOM 605 C C . ILE A 1 74 ? -22.219 -12.669 -6.142 1.00 63.81 74 ILE A C 1
ATOM 607 O O . ILE A 1 74 ? -22.759 -12.574 -5.041 1.00 63.81 74 ILE A O 1
ATOM 611 N N . GLN A 1 75 ? -22.888 -13.051 -7.224 1.00 55.88 75 GLN A N 1
ATOM 612 C CA . GLN A 1 75 ? -24.047 -13.906 -7.103 1.00 55.88 75 GLN A CA 1
ATOM 613 C C . GLN A 1 75 ? -23.456 -15.235 -6.675 1.00 55.88 75 GLN A C 1
ATOM 615 O O . GLN A 1 75 ? -22.812 -15.916 -7.472 1.00 55.88 75 GLN A O 1
ATOM 620 N N . VAL A 1 76 ? -23.580 -15.555 -5.389 1.00 63.41 76 VAL A N 1
ATOM 621 C CA . VAL A 1 76 ? -23.376 -16.931 -4.960 1.00 63.41 76 VAL A CA 1
ATOM 622 C C . VAL A 1 76 ? -24.397 -17.725 -5.758 1.00 63.41 76 VAL A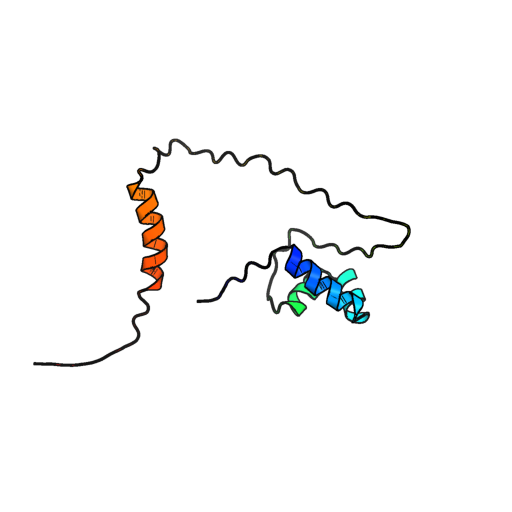 C 1
ATOM 624 O O . VAL A 1 76 ? -25.600 -17.571 -5.550 1.00 63.41 76 VAL A O 1
ATOM 627 N N . ILE A 1 77 ? -23.926 -18.496 -6.737 1.00 53.00 77 ILE A N 1
ATOM 628 C CA . ILE A 1 77 ? -24.775 -19.483 -7.384 1.00 53.00 77 ILE A CA 1
ATOM 629 C C . ILE A 1 77 ? -25.023 -20.529 -6.305 1.00 53.00 77 ILE A C 1
ATOM 631 O O . ILE A 1 77 ? -24.191 -21.398 -6.052 1.00 53.00 77 ILE A O 1
ATOM 635 N N . VAL A 1 78 ? -26.152 -20.402 -5.618 1.00 64.31 78 VAL A N 1
ATOM 636 C CA . VAL A 1 78 ? -26.725 -21.515 -4.877 1.00 64.31 78 VAL A CA 1
ATOM 637 C C . VAL A 1 78 ? -27.210 -22.501 -5.930 1.00 64.31 78 VAL A C 1
ATOM 639 O O . VAL A 1 78 ? -28.285 -22.341 -6.499 1.00 64.31 78 VAL A O 1
ATOM 642 N N . ASN A 1 79 ? -26.374 -23.485 -6.264 1.00 59.94 79 ASN A N 1
ATOM 643 C CA . ASN A 1 79 ? -26.802 -24.627 -7.065 1.00 59.94 79 ASN A CA 1
ATOM 644 C C . ASN A 1 79 ? -27.832 -25.391 -6.237 1.00 59.94 79 ASN A C 1
ATOM 646 O O . ASN A 1 79 ? -27.443 -26.211 -5.415 1.00 59.94 79 ASN A O 1
ATOM 650 N N . ASN A 1 80 ? -29.112 -25.053 -6.408 1.00 57.56 80 ASN A N 1
ATOM 651 C CA . ASN A 1 80 ? -30.262 -25.682 -5.758 1.0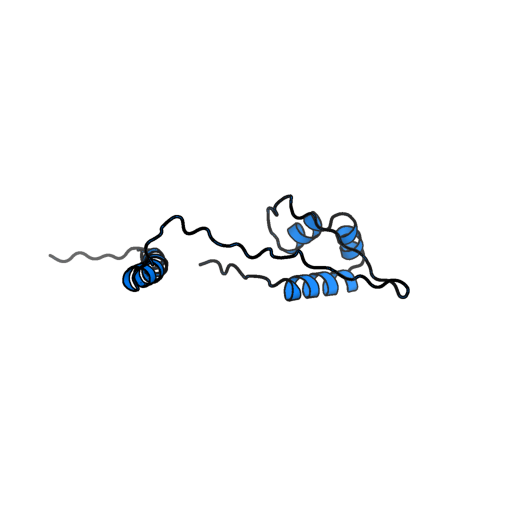0 57.56 80 ASN A CA 1
ATOM 652 C C . ASN A 1 80 ? -30.011 -26.068 -4.293 1.00 57.56 80 ASN A C 1
ATOM 654 O O . ASN A 1 80 ? -30.382 -27.157 -3.859 1.00 57.56 80 ASN A O 1
ATOM 658 N N . ALA A 1 81 ? -29.362 -25.182 -3.533 1.00 57.72 81 ALA A N 1
ATOM 659 C CA . ALA A 1 81 ? -29.416 -25.295 -2.093 1.00 57.72 81 ALA A CA 1
ATOM 660 C C . ALA A 1 81 ? -30.855 -24.939 -1.737 1.00 57.72 81 ALA A C 1
ATOM 662 O O . ALA A 1 81 ? -31.257 -23.779 -1.877 1.00 57.72 81 ALA A O 1
ATOM 663 N N . GLU A 1 82 ? -31.637 -25.947 -1.354 1.00 64.12 82 GLU A N 1
ATOM 664 C CA . GLU A 1 82 ? -32.839 -25.719 -0.560 1.00 64.12 82 GLU A CA 1
ATOM 665 C C . GLU A 1 82 ? -32.487 -24.670 0.507 1.00 64.12 82 GLU A C 1
ATOM 667 O O . GLU A 1 82 ? -31.373 -24.717 1.050 1.00 64.12 82 GLU A O 1
ATOM 672 N N . PRO A 1 83 ? -33.349 -23.669 0.749 1.00 61.47 83 PRO A N 1
ATOM 673 C CA . PRO A 1 83 ? -33.064 -22.658 1.753 1.00 61.47 83 PRO A CA 1
ATOM 674 C C . PRO A 1 83 ? -32.689 -23.376 3.046 1.00 61.47 83 PRO A C 1
ATOM 676 O O . PRO A 1 83 ? -33.477 -24.189 3.530 1.00 61.47 83 PRO A O 1
ATOM 679 N N . LEU A 1 84 ? -31.481 -23.101 3.558 1.00 63.06 84 LEU A N 1
ATOM 680 C CA . LEU A 1 84 ? -31.060 -23.621 4.853 1.00 63.06 84 LEU A CA 1
ATOM 681 C C . LEU A 1 84 ? -32.184 -23.305 5.829 1.00 63.06 84 LEU A C 1
ATOM 683 O O . LEU A 1 84 ? -32.561 -22.141 5.993 1.00 63.06 84 LEU A O 1
ATOM 687 N N . THR A 1 85 ? -32.764 -24.341 6.415 1.00 69.00 85 THR A N 1
ATOM 688 C CA . THR A 1 85 ? -33.798 -24.148 7.425 1.00 69.00 85 THR A CA 1
ATOM 689 C C . THR A 1 85 ? -33.171 -23.399 8.604 1.00 69.00 85 THR A C 1
ATOM 691 O O . THR A 1 85 ? -31.977 -23.548 8.865 1.00 69.00 85 THR A O 1
ATOM 694 N N . ASP A 1 86 ? -33.936 -22.589 9.343 1.00 67.06 86 ASP A N 1
ATOM 695 C CA . ASP A 1 86 ? -33.404 -21.811 10.483 1.00 67.06 86 ASP A CA 1
ATOM 696 C C . ASP A 1 86 ? -32.637 -22.682 11.511 1.00 67.06 86 ASP A C 1
ATOM 698 O O . ASP A 1 86 ? -31.761 -22.195 12.236 1.00 67.06 86 ASP A O 1
ATOM 702 N N . GLY A 1 87 ? -32.910 -23.994 11.539 1.00 66.25 87 GLY A N 1
ATOM 703 C CA . GLY A 1 87 ? -32.138 -24.979 12.298 1.00 66.25 87 GLY A CA 1
ATOM 704 C C . GLY A 1 87 ? -30.682 -25.119 11.833 1.00 66.25 87 GLY A C 1
ATOM 705 O O . GLY A 1 87 ? -29.775 -25.100 12.658 1.00 66.25 87 GLY A O 1
ATOM 706 N N . GLU A 1 88 ? -30.424 -25.152 10.527 1.00 62.47 88 GLU A N 1
ATOM 707 C CA . GLU A 1 88 ? -29.074 -25.305 9.965 1.00 62.47 88 GLU A CA 1
ATOM 708 C C . GLU A 1 88 ? -28.219 -24.041 10.153 1.00 62.47 88 GLU A C 1
ATOM 710 O O . GLU A 1 88 ? -27.009 -24.125 10.386 1.00 62.47 88 GLU A O 1
ATOM 715 N N . LEU A 1 89 ? -28.840 -22.853 10.130 1.00 62.59 89 LEU A N 1
ATOM 716 C CA . LEU A 1 89 ? -28.156 -21.608 10.506 1.00 62.59 89 LEU A CA 1
ATOM 717 C C . LEU A 1 89 ? -27.740 -21.613 11.985 1.00 62.59 89 LEU A C 1
ATOM 719 O O . LEU A 1 89 ? -26.672 -21.098 12.339 1.00 62.59 89 LEU A O 1
ATOM 723 N N . THR A 1 90 ? -28.572 -22.204 12.844 1.00 62.78 90 THR A N 1
ATOM 724 C CA . THR A 1 90 ? -28.274 -22.362 14.271 1.00 62.78 90 THR A CA 1
ATOM 725 C C . THR A 1 90 ? -27.121 -23.347 14.475 1.00 62.78 90 THR A C 1
ATOM 727 O O . THR A 1 90 ? -26.203 -23.054 15.242 1.00 62.78 90 THR A O 1
ATOM 730 N N . ASP A 1 91 ? -27.075 -24.447 13.726 1.00 55.75 91 ASP A N 1
ATOM 731 C CA . ASP A 1 91 ? -25.993 -25.433 13.823 1.00 55.75 91 ASP A CA 1
ATOM 732 C C . ASP A 1 91 ? -24.632 -24.870 13.391 1.00 55.75 91 ASP A C 1
ATOM 734 O O . ASP A 1 91 ? -23.617 -25.146 14.039 1.00 55.75 91 ASP A O 1
ATOM 738 N N . LEU A 1 92 ? -24.585 -23.993 12.378 1.00 54.78 92 LEU A N 1
ATOM 739 C CA . LEU A 1 92 ? -23.337 -23.322 11.992 1.00 54.78 92 LEU A CA 1
ATOM 740 C C . LEU A 1 92 ? -22.841 -22.355 13.084 1.00 54.78 92 LEU A C 1
ATOM 742 O O . LEU A 1 92 ? -21.635 -22.234 13.324 1.00 54.78 92 LEU A O 1
ATOM 746 N N . ARG A 1 93 ? -23.767 -21.695 13.794 1.00 57.38 93 ARG A N 1
ATOM 747 C CA . ARG A 1 93 ? -23.457 -20.848 14.958 1.00 57.38 93 ARG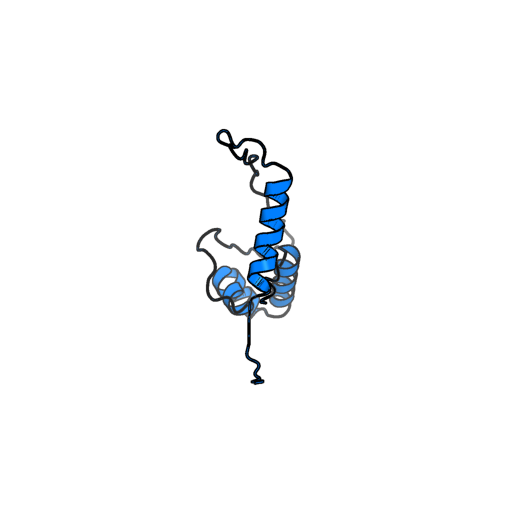 A CA 1
ATOM 748 C C . ARG A 1 93 ? -22.918 -21.681 16.126 1.00 57.38 93 ARG A C 1
ATOM 750 O O . ARG A 1 93 ? -21.976 -21.247 16.791 1.00 57.38 93 ARG A O 1
ATOM 757 N N . VAL A 1 94 ? -23.485 -22.865 16.371 1.00 54.41 94 VAL A N 1
ATOM 758 C CA . VAL A 1 94 ? -23.111 -23.733 17.500 1.00 54.41 94 VAL A CA 1
ATOM 759 C C . VAL A 1 94 ? -21.805 -24.482 17.234 1.00 54.41 94 VAL A C 1
ATOM 761 O O . VAL A 1 94 ? -20.964 -24.550 18.131 1.00 54.41 94 VAL A O 1
ATOM 764 N N . ALA A 1 95 ? -21.567 -24.978 16.015 1.00 51.72 95 ALA A N 1
ATOM 765 C CA . ALA A 1 95 ? -20.325 -25.673 15.664 1.00 51.72 95 ALA A CA 1
ATOM 766 C C . ALA A 1 95 ? -19.084 -24.783 15.872 1.00 51.72 95 ALA A C 1
ATOM 768 O O . ALA A 1 95 ? -18.068 -25.247 16.397 1.00 51.72 95 ALA A O 1
ATOM 769 N N . GLY A 1 96 ? -19.194 -23.486 15.558 1.00 50.47 96 GLY A N 1
ATOM 770 C CA . GLY A 1 96 ? -18.132 -22.506 15.805 1.00 50.47 96 GLY A CA 1
ATOM 771 C C . GLY A 1 96 ? -17.834 -22.258 17.289 1.00 50.47 96 GLY A C 1
ATOM 772 O O . GLY A 1 96 ? -16.696 -21.954 17.638 1.00 50.47 96 GLY A O 1
ATOM 773 N N . MET A 1 97 ? -18.820 -22.418 18.178 1.00 54.88 97 MET A N 1
ATOM 774 C CA . MET A 1 97 ? -18.624 -22.245 19.624 1.00 54.88 97 MET A CA 1
ATOM 775 C C . MET A 1 97 ? -18.200 -23.542 20.329 1.00 54.88 97 MET A C 1
ATOM 777 O O . MET A 1 97 ? -17.365 -23.496 21.231 1.00 54.88 97 MET A O 1
ATOM 781 N N . ASN A 1 98 ? -18.707 -24.706 19.907 1.00 48.66 98 ASN A N 1
ATOM 782 C CA . ASN A 1 98 ? -18.418 -25.984 20.573 1.00 48.66 98 ASN A CA 1
ATOM 783 C C . ASN A 1 98 ? -16.984 -26.477 20.340 1.00 48.66 98 ASN A C 1
ATOM 785 O O . ASN A 1 98 ? -16.400 -27.102 21.225 1.00 48.66 98 ASN A O 1
ATOM 789 N N . ALA A 1 99 ? -16.382 -26.154 19.190 1.00 50.41 99 ALA A N 1
ATOM 790 C CA . ALA A 1 99 ? -14.976 -26.467 18.940 1.00 50.41 99 ALA A CA 1
ATOM 791 C C . ALA A 1 99 ? -14.017 -25.692 19.866 1.00 50.41 99 ALA A C 1
ATOM 793 O O . ALA A 1 99 ? -12.882 -26.118 20.060 1.00 50.41 99 ALA A O 1
ATOM 794 N N . MET A 1 100 ? -14.461 -24.580 20.470 1.00 47.53 100 MET A N 1
ATOM 795 C CA . MET A 1 100 ? -13.627 -23.776 21.367 1.00 47.53 100 MET A CA 1
ATOM 796 C C . MET A 1 100 ? -13.651 -24.247 22.833 1.00 47.53 100 MET A C 1
ATOM 798 O O . MET A 1 100 ? -12.714 -23.966 23.575 1.00 47.53 100 MET A O 1
ATOM 802 N N . LEU A 1 101 ? -14.678 -24.984 23.264 1.00 49.16 101 LEU A N 1
ATOM 803 C CA . LEU A 1 101 ? -14.853 -25.359 24.677 1.00 49.16 101 LEU A CA 1
ATOM 804 C C . LEU A 1 101 ? -14.360 -26.767 25.039 1.00 49.16 101 LEU A C 1
ATOM 806 O O . LEU A 1 101 ? -14.494 -27.173 26.188 1.00 49.16 101 LEU A O 1
ATOM 810 N N . LYS A 1 102 ? -13.728 -27.495 24.110 1.00 45.38 102 LYS A N 1
ATOM 811 C CA . LYS A 1 102 ? -13.049 -28.771 24.402 1.00 45.38 102 LYS A CA 1
ATOM 812 C C . LYS A 1 102 ? -11.528 -28.645 24.327 1.00 45.38 102 LYS A C 1
ATOM 814 O O . LYS A 1 102 ? -10.856 -29.444 23.685 1.00 45.38 102 LYS A O 1
ATOM 819 N N . CYS A 1 103 ? -10.981 -27.634 24.994 1.00 34.28 103 CYS A N 1
ATOM 820 C CA . CYS A 1 103 ? -9.651 -27.770 25.572 1.00 34.28 103 CYS A CA 1
ATOM 821 C C . CYS A 1 103 ? -9.883 -28.313 26.974 1.00 34.28 103 CYS A C 1
ATOM 823 O O . CYS A 1 103 ? -10.365 -27.585 27.835 1.00 34.28 103 CYS A O 1
ATOM 825 N N . ASP A 1 104 ? -9.612 -29.596 27.158 1.00 43.41 104 ASP A N 1
ATOM 826 C CA . ASP A 1 104 ? -9.728 -30.291 28.433 1.00 43.41 104 ASP A CA 1
ATOM 827 C C . ASP A 1 104 ? -8.312 -30.395 29.030 1.00 43.41 104 ASP A C 1
ATOM 829 O O . ASP A 1 104 ? -7.555 -31.289 28.640 1.00 43.41 104 ASP A O 1
ATOM 833 N N . PRO A 1 105 ? -7.850 -29.449 29.877 1.00 46.47 105 PRO A N 1
ATOM 834 C CA . PRO A 1 105 ? -6.635 -29.643 30.637 1.00 46.47 105 PRO A CA 1
ATOM 835 C C . PRO A 1 105 ? -7.013 -30.200 32.010 1.00 46.47 105 PRO A C 1
ATOM 837 O O . PRO A 1 105 ? -7.427 -29.456 32.886 1.00 46.47 105 PRO A O 1
ATOM 840 N N . GLY A 1 106 ? -6.836 -31.509 32.172 1.00 36.84 106 GLY A N 1
ATOM 841 C CA . GLY A 1 106 ? -6.423 -32.173 33.412 1.00 36.84 106 GLY A CA 1
ATOM 842 C C . GLY A 1 106 ? -7.107 -31.808 34.740 1.00 36.84 106 GLY A C 1
ATOM 843 O O . GLY A 1 106 ? -6.941 -30.724 35.285 1.00 36.84 106 GLY A O 1
ATOM 844 N N . GLY A 1 107 ? -7.692 -32.817 35.382 1.00 39.88 107 GLY A N 1
ATOM 845 C CA . GLY A 1 107 ? -8.017 -32.782 36.812 1.00 39.88 107 GLY A CA 1
ATOM 846 C C . GLY A 1 107 ? -8.906 -33.963 37.178 1.00 39.88 107 GLY A C 1
ATOM 847 O O . GLY A 1 107 ? -10.099 -33.917 36.935 1.00 39.88 107 GLY A O 1
ATOM 848 N N . HIS A 1 108 ? -8.332 -35.124 37.498 1.00 40.62 108 HIS A N 1
ATOM 849 C CA . HIS A 1 108 ? -8.043 -35.532 38.883 1.00 40.62 108 HIS A CA 1
ATOM 850 C C . HIS A 1 108 ? -9.305 -35.616 39.751 1.00 40.62 108 HIS A C 1
ATOM 852 O O . HIS A 1 108 ? -9.760 -34.595 40.248 1.00 40.62 108 HIS A O 1
ATOM 858 N N . SER A 1 109 ? -9.795 -36.832 39.999 1.00 48.03 109 SER A N 1
ATOM 859 C CA . SER A 1 109 ? -9.722 -37.457 41.331 1.00 48.03 109 SER A CA 1
ATOM 860 C C . SER A 1 109 ? -10.597 -38.706 41.390 1.00 48.03 109 SER A C 1
ATOM 862 O O . SER A 1 109 ? -11.778 -38.665 41.048 1.00 48.03 109 SER A O 1
ATOM 864 N N . ASP A 1 110 ? -9.980 -39.775 41.876 1.00 38.44 110 ASP A N 1
ATOM 865 C CA . ASP A 1 110 ? -10.573 -41.020 42.344 1.00 38.44 110 ASP A CA 1
ATOM 866 C C . ASP A 1 110 ? -11.703 -40.799 43.363 1.00 38.44 110 ASP A C 1
ATOM 868 O O . ASP A 1 110 ? -11.601 -39.913 44.215 1.00 38.44 110 ASP A O 1
ATOM 872 N N . ALA A 1 111 ? -12.725 -41.659 43.330 1.00 45.16 111 ALA A N 1
ATOM 873 C CA . ALA A 1 111 ? -13.490 -42.045 44.514 1.00 45.16 111 ALA A CA 1
ATOM 874 C C . ALA A 1 111 ? -14.272 -43.350 44.261 1.00 45.16 111 ALA A C 1
ATOM 876 O O . ALA A 1 111 ? -15.201 -43.362 43.453 1.00 45.16 111 ALA A O 1
ATOM 877 N N . ASP A 1 112 ? -13.879 -44.365 45.038 1.00 44.12 112 ASP A N 1
ATOM 878 C CA . ASP A 1 112 ? -14.517 -45.656 45.371 1.00 44.12 112 ASP A CA 1
ATOM 879 C C . ASP A 1 112 ? -14.471 -46.810 44.347 1.00 44.12 112 ASP A C 1
ATOM 881 O O . ASP A 1 112 ? -15.397 -46.971 43.519 1.00 44.12 112 ASP A O 1
#

Secondary structure (DSSP, 8-state):
--------HHHHHHHHHHHHHH-HHHHHHHHH-HHHHHHHHHT-S---S-SPP-----BTTB----PPPP--------SS--PPPHHHHHHHHHHHHHTTS-----------

Foldseek 3Di:
DDPPVPPDPVNLVVVLVVCCVVDVVLVVCCQVQVQVSSCVVVVPDDDDPPPDDHDDDDDPVDDDDDDDDPPPPPPPPPPPPDPQDVVNVVVVVVVVVVVVPPPDDDDDDDDD

Radius of gyration: 23.59 Å; chains: 1; bounding box: 49×66×55 Å

Sequence (112 aa):
MTHSTVFNRTELEQTIIARAQRDTEFKQRLIADPQGTVLNELGIAQLPDSPRWRVVEESEEVLYLVLPLRRERIQVIVNNAEPLTDGELTDLRVAGMNAMLKCDPGGHSDAD

InterPro domains:
  IPR022513 NHLP leader peptide domain [TIGR03793] (9-89)
  IPR036648 Nitrile hydratase alpha /Thiocyanate hydrolase gamma superfamily [G3DSA:3.90.330.10] (2-40)
  IPR036648 Nitrile hydratase alpha /Thiocyanate hydrolase gamma superfamily [G3DSA:3.90.330.10] (41-92)
  IPR036648 Nitrile hydratase alpha /Thiocyanate hydrolase gamma superfamily [SSF56209] (9-72)